Protein 2NS0 (pdb70)

Nearest PDB structures (foldseek):
  2ns0-assembly1_A  TM=1.012E+00  e=6.636E-16  Rhodococcus jostii RHA1
  3e1s-assembly1_A  TM=5.543E-01  e=1.978E-01  Deinococcus radiodurans
  2o5h-assembly1_A  TM=5.366E-01  e=4.043E-01  Neisseria meningitidis MC58
  8zf0-assembly1_A  TM=5.184E-01  e=2.189E+00  Oryza sativa Japonica Group

Secondary structure (DSSP, 8-state):
---HHHHHHHHHHHHHHSPTT--B-HHHHHHHH-TTS-TT--HHHHHHHHHHHTTSEEEEETTEE--TTT--S--EEEE----

B-factor: mean 21.64, std 5.8, range [12.08, 51.09]

Structure (mmCIF, N/CA/C/O backbone):
data_2NS0
#
_entry.id   2NS0
#
_cell.length_a   37.683
_cell.length_b   53.165
_cell.length_c   90.062
_cell.angle_alpha   90.00
_cell.angle_beta   90.00
_cell.angle_gamma   90.00
#
_symmetry.space_group_name_H-M   'C 2 2 21'
#
loop_
_entity.id
_entity.type
_entity.pdbx_description
1 polymer 'Hypothetical protein'
2 non-polymer 1,2-ETHANEDIOL
3 non-polymer GLYCEROL
4 water water
#
loop_
_atom_site.group_PDB
_atom_site.id
_atom_site.type_symbol
_atom_site.label_atom_id
_atom_site.label_alt_id
_atom_site.label_comp_id
_atom_site.label_asym_id
_atom_site.label_entity_id
_atom_site.label_seq_id
_atom_site.pdbx_PDB_ins_code
_atom_site.Cartn_x
_atom_site.Cartn_y
_atom_site.Cartn_z
_atom_site.occupancy
_atom_site.B_iso_or_equiv
_atom_site.auth_seq_id
_atom_site.auth_comp_id
_atom_site.auth_asym_id
_atom_site.auth_atom_id
_atom_site.pdbx_PDB_model_num
ATOM 9 N N . THR A 1 2 ? 33.047 37.874 19.681 1.00 27.01 2 THR A N 1
ATOM 10 C CA . THR A 1 2 ? 32.728 39.297 19.591 1.00 24.62 2 THR A CA 1
ATOM 11 C C . THR A 1 2 ? 33.248 40.112 20.777 1.00 23.16 2 THR A C 1
ATOM 12 O O . THR A 1 2 ? 33.415 41.331 20.670 1.00 21.48 2 THR A O 1
ATOM 16 N N . VAL A 1 3 ? 33.475 39.430 21.908 1.00 22.12 3 VAL A N 1
ATOM 17 C CA . VAL A 1 3 ? 33.960 40.052 23.163 1.00 21.25 3 VAL A CA 1
ATOM 18 C C . VAL A 1 3 ? 35.053 39.164 23.778 1.00 20.82 3 VAL A C 1
ATOM 19 O O . VAL A 1 3 ? 34.908 37.960 23.824 1.00 21.48 3 VAL A O 1
ATOM 23 N N . SER A 1 4 ? 36.167 39.750 24.200 1.00 21.04 4 SER A N 1
ATOM 24 C CA . SER A 1 4 ? 37.258 38.976 24.847 1.00 20.13 4 SER A CA 1
ATOM 25 C C . SER A 1 4 ? 36.935 38.740 26.304 1.00 20.69 4 SER A C 1
ATOM 26 O O . SER A 1 4 ? 36.162 39.492 26.901 1.00 20.46 4 SER A O 1
ATOM 29 N N . ASP A 1 5 ? 37.515 37.693 26.876 1.00 20.54 5 ASP A N 1
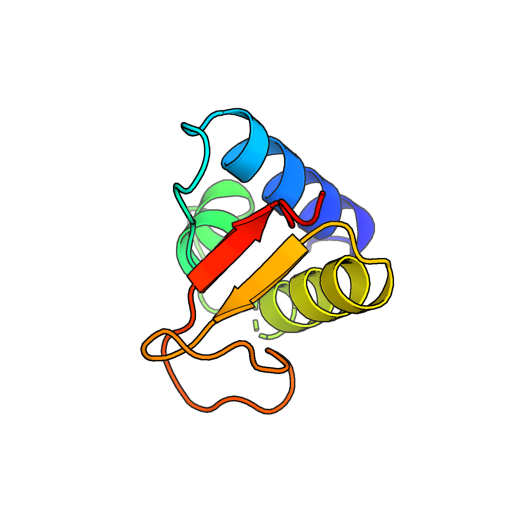ATOM 30 C CA . ASP A 1 5 ? 37.458 37.455 28.312 1.00 20.73 5 ASP A CA 1
ATOM 31 C C . ASP A 1 5 ? 37.815 38.689 29.118 1.00 20.76 5 ASP A C 1
ATOM 32 O O . ASP A 1 5 ? 37.104 39.046 30.050 1.00 20.76 5 ASP A O 1
ATOM 37 N N . ARG A 1 6 ? 38.927 39.315 28.769 1.00 20.03 6 ARG A N 1
ATOM 38 C CA . ARG A 1 6 ? 39.391 40.553 29.403 1.00 21.36 6 ARG A CA 1
ATOM 39 C C . ARG A 1 6 ? 38.332 41.669 29.349 1.00 20.66 6 ARG A C 1
ATOM 40 O O . ARG A 1 6 ? 38.112 42.387 30.323 1.00 20.24 6 ARG A O 1
ATOM 48 N N . GLU A 1 7 ? 37.678 41.833 28.206 1.00 20.00 7 GLU A N 1
ATOM 49 C CA . GLU A 1 7 ? 36.644 42.845 28.076 1.00 19.73 7 GLU A CA 1
ATOM 50 C C . GLU A 1 7 ? 35.481 42.617 29.049 1.00 18.77 7 GLU A C 1
ATOM 51 O O . GLU A 1 7 ? 34.920 43.565 29.574 1.00 17.10 7 GLU A O 1
ATOM 57 N N . LEU A 1 8 ? 35.079 41.355 29.205 1.00 17.83 8 LEU A N 1
ATOM 58 C CA . LEU A 1 8 ? 33.980 41.007 30.068 1.00 17.45 8 LEU A CA 1
ATOM 59 C C . LEU A 1 8 ? 34.375 41.244 31.513 1.00 18.07 8 LEU A C 1
ATOM 60 O O . LEU A 1 8 ? 33.570 41.764 32.304 1.00 16.47 8 LEU A O 1
ATOM 65 N N . GLU A 1 9 ? 35.612 40.861 31.846 1.00 17.49 9 GLU A N 1
ATOM 66 C CA . GLU A 1 9 ? 36.112 41.098 33.175 1.00 19.44 9 GLU A CA 1
ATOM 67 C C . GLU A 1 9 ? 36.105 42.578 33.539 1.00 19.46 9 GLU A C 1
ATOM 68 O O . GLU A 1 9 ? 35.695 42.941 34.641 1.00 19.54 9 GLU A O 1
ATOM 74 N N . GLU A 1 10 ? 36.565 43.415 32.617 1.00 19.87 10 GLU A N 1
ATOM 75 C CA . GLU A 1 10 ? 36.663 44.874 32.811 1.00 20.38 10 GLU A CA 1
ATOM 76 C C . GLU A 1 10 ? 35.291 45.480 32.929 1.00 19.81 10 GLU A C 1
ATOM 77 O O . GLU A 1 10 ? 35.089 46.402 33.686 1.00 20.00 10 GLU A O 1
ATOM 83 N N . CYS A 1 11 ? 34.327 44.929 32.197 1.00 20.48 11 CYS A N 1
ATOM 84 C CA . CYS A 1 11 ? 32.946 45.396 32.285 1.00 19.94 11 CYS A CA 1
ATOM 85 C C . CYS A 1 11 ? 32.307 45.057 33.638 1.00 19.67 11 CYS A C 1
ATOM 86 O O . CYS A 1 11 ? 31.636 45.917 34.207 1.00 20.50 11 CYS A O 1
ATOM 89 N N . ILE A 1 12 ? 32.492 43.828 34.144 1.00 19.10 12 ILE A N 1
ATOM 90 C CA . ILE A 1 12 ? 32.061 43.474 35.520 1.00 18.10 12 ILE A CA 1
ATOM 91 C C . ILE A 1 12 ? 32.623 44.482 36.523 1.00 19.09 12 ILE A C 1
ATOM 92 O O . ILE A 1 12 ? 31.874 45.030 37.369 1.00 18.73 12 ILE A O 1
ATOM 97 N N . ARG A 1 13 ? 33.927 44.760 36.427 1.00 18.59 13 ARG A N 1
ATOM 98 C CA . ARG A 1 13 ? 34.585 45.705 37.377 1.00 19.53 13 ARG A CA 1
ATOM 99 C C . ARG A 1 13 ? 34.012 47.097 37.232 1.00 19.27 13 ARG A C 1
ATOM 100 O O . ARG A 1 13 ? 33.734 47.751 38.208 1.00 21.07 13 ARG A O 1
ATOM 108 N N . ALA A 1 14 ? 33.828 47.530 36.004 1.00 19.63 14 ALA A N 1
ATOM 109 C CA . 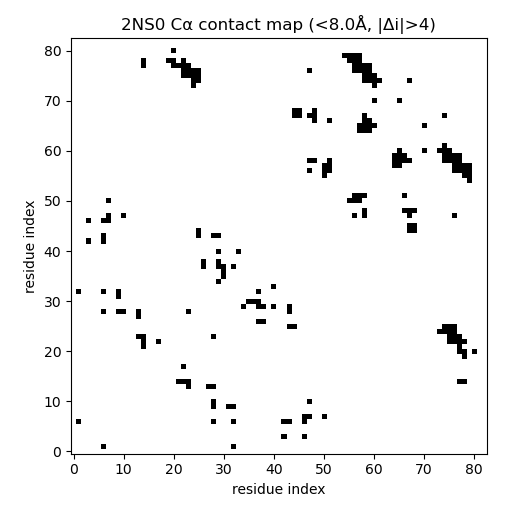ALA A 1 14 ? 33.352 48.867 35.722 1.00 20.39 14 ALA A CA 1
ATOM 110 C C . ALA A 1 14 ? 31.944 49.041 36.256 1.00 21.06 14 ALA A C 1
ATOM 111 O O . ALA A 1 14 ? 31.639 50.092 36.835 1.00 20.98 14 ALA A O 1
ATOM 113 N N . LEU A 1 15 ? 31.066 48.052 36.023 1.00 20.31 15 LEU A N 1
ATOM 114 C CA . LEU A 1 15 ? 29.684 48.174 36.510 1.00 20.47 15 LEU A CA 1
ATOM 115 C C . LEU A 1 15 ? 29.642 48.114 38.040 1.00 20.27 15 LEU A C 1
ATOM 116 O O . LEU A 1 15 ? 28.973 48.914 38.650 1.00 21.05 15 LEU A O 1
ATOM 121 N N . LEU A 1 16 ? 30.375 47.188 38.653 1.00 20.61 16 LEU A N 1
ATOM 122 C CA . LEU A 1 16 ? 30.392 47.081 40.123 1.00 21.09 16 LEU A CA 1
ATOM 123 C C . LEU A 1 16 ? 30.954 48.336 40.721 1.00 21.80 16 LEU A C 1
ATOM 124 O O . LEU A 1 16 ? 30.405 48.852 41.723 1.00 23.26 16 LEU A O 1
ATOM 129 N N . ASP A 1 17 ? 32.057 48.805 40.130 1.00 21.91 17 ASP A N 1
ATOM 130 C CA . ASP A 1 17 ? 32.742 50.008 40.602 1.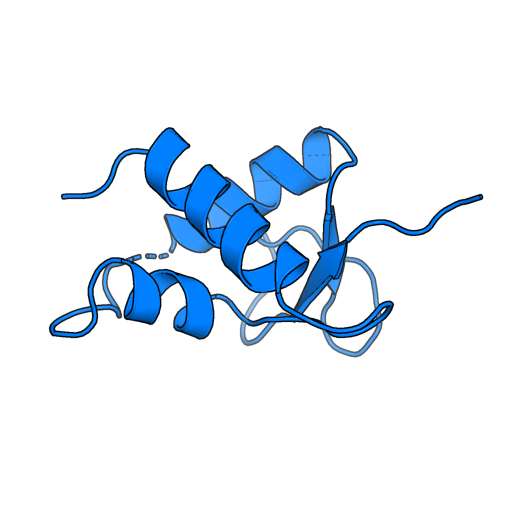00 23.31 17 ASP A CA 1
ATOM 131 C C . ASP A 1 17 ? 31.778 51.196 40.639 1.00 23.30 17 ASP A C 1
ATOM 132 O O . ASP A 1 17 ? 31.898 52.025 41.523 1.00 23.41 17 ASP A O 1
ATOM 137 N N . ALA A 1 18 ? 30.825 51.287 39.718 1.00 22.72 18 ALA A N 1
ATOM 138 C CA . ALA A 1 18 ? 29.927 52.448 39.685 1.00 22.62 18 ALA A CA 1
ATOM 139 C C . ALA A 1 18 ? 28.800 52.376 40.742 1.00 22.56 18 ALA A C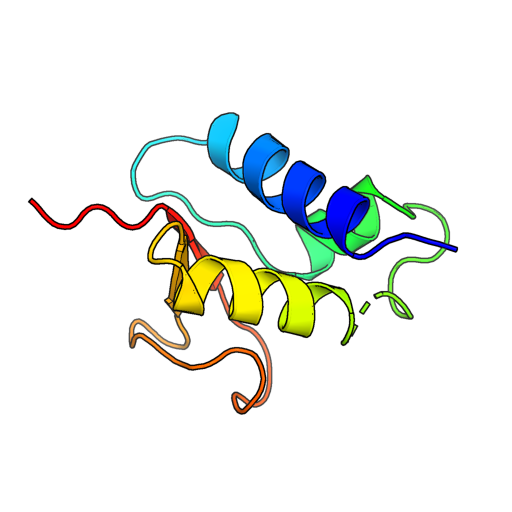 1
ATOM 140 O O . ALA A 1 18 ? 28.103 53.352 40.993 1.00 23.02 18 ALA A O 1
ATOM 142 N N . ARG A 1 19 ? 28.624 51.221 41.378 1.00 22.54 19 ARG A N 1
ATOM 143 C CA A ARG A 1 19 ? 27.513 50.997 42.298 0.50 22.49 19 ARG A CA 1
ATOM 144 C CA B ARG A 1 19 ? 27.501 51.112 42.296 0.50 22.19 19 ARG A CA 1
ATOM 145 C C . ARG A 1 19 ? 27.953 51.138 43.754 1.00 22.27 19 ARG A C 1
ATOM 146 O O . ARG A 1 19 ? 29.166 51.102 44.043 1.00 22.67 19 ARG A O 1
ATOM 161 N N . ALA A 1 20 ? 26.985 51.303 44.658 1.00 21.15 20 ALA A N 1
ATOM 162 C CA . ALA A 1 20 ? 27.212 51.397 46.104 1.00 19.76 20 ALA A CA 1
ATOM 163 C C . ALA A 1 20 ? 27.849 50.130 46.662 1.00 19.97 20 ALA A C 1
ATOM 164 O O . ALA A 1 20 ? 27.686 49.032 46.076 1.00 19.99 20 ALA A O 1
ATOM 166 N N A ASP A 1 21 ? 28.544 50.290 47.792 0.50 19.88 21 ASP A N 1
ATOM 167 N N B ASP A 1 21 ? 28.533 50.259 47.807 0.50 19.69 21 ASP A N 1
ATOM 168 C CA A ASP A 1 21 ? 28.948 49.158 48.622 0.50 19.90 21 ASP A CA 1
ATOM 169 C CA B ASP A 1 21 ? 29.056 49.106 48.572 0.50 19.54 21 ASP A CA 1
ATOM 170 C C A ASP A 1 21 ? 27.749 48.238 48.907 0.50 20.18 21 ASP A C 1
ATOM 171 C C B ASP A 1 21 ? 28.030 47.968 48.802 0.50 19.90 21 ASP A C 1
ATOM 172 O O A ASP A 1 21 ? 26.631 48.694 49.160 0.50 19.68 21 ASP A O 1
ATOM 173 O O B ASP A 1 21 ? 28.379 46.781 48.769 0.50 19.92 21 ASP A O 1
ATOM 182 N N A SER A 1 22 ? 28.007 46.937 48.832 0.50 20.54 22 SER A N 1
ATOM 183 N N B SER A 1 22 ? 26.777 48.329 49.059 0.50 19.66 22 SER A N 1
ATOM 184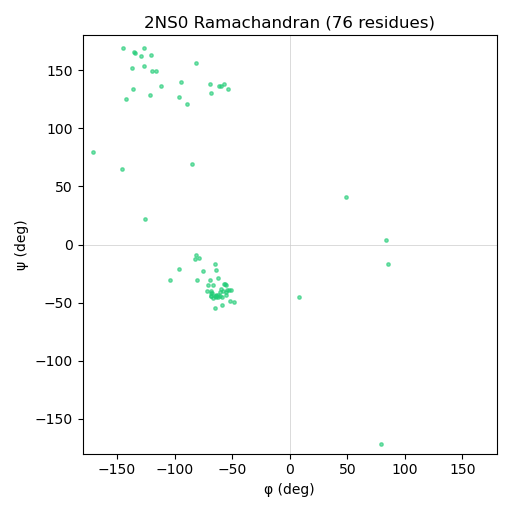 C CA A SER A 1 22 ? 27.003 45.905 49.042 0.50 20.81 22 SER A CA 1
ATOM 185 C CA B SER A 1 22 ? 25.757 47.335 49.388 0.50 19.60 22 SER A CA 1
ATOM 186 C C A SER A 1 22 ? 25.947 45.773 47.932 0.50 20.94 22 SER A C 1
ATOM 187 C C B SER A 1 22 ? 25.374 46.414 48.202 0.50 20.32 22 SER A C 1
ATOM 188 O O A SER A 1 22 ? 25.237 44.765 47.906 0.50 20.82 22 SER A O 1
ATOM 189 O O B SER A 1 22 ? 24.734 45.384 48.383 0.50 20.55 22 SER A O 1
ATOM 194 N N . ALA A 1 23 ? 25.855 46.746 47.013 1.00 21.23 23 ALA A N 1
ATOM 195 C CA . ALA A 1 23 ? 25.104 46.517 45.767 1.00 21.42 23 ALA A CA 1
ATOM 196 C C . ALA A 1 23 ? 25.627 45.349 44.922 1.00 21.47 23 ALA A C 1
ATOM 197 O O . ALA A 1 23 ? 26.716 44.814 45.150 1.00 22.29 23 ALA A O 1
ATOM 199 N N . SER A 1 24 ? 24.820 44.936 43.950 1.00 21.04 24 SER A N 1
ATOM 200 C CA . SER A 1 24 ? 25.213 43.882 43.062 1.00 19.94 24 SER A CA 1
ATOM 201 C C . SER A 1 24 ? 24.654 44.152 41.666 1.00 19.92 24 SER A C 1
ATOM 202 O O . SER A 1 24 ? 23.848 45.070 41.471 1.00 19.23 24 SER A O 1
ATOM 205 N N . ILE A 1 25 ? 25.150 43.360 40.699 1.00 18.71 25 ILE A N 1
ATOM 206 C CA . ILE A 1 25 ? 24.740 43.397 39.312 1.00 17.15 25 ILE A CA 1
ATOM 207 C C . ILE A 1 25 ? 24.367 41.991 38.961 1.00 16.61 25 ILE A C 1
ATOM 208 O O . ILE A 1 25 ? 24.614 41.074 39.732 1.00 15.49 25 ILE A O 1
ATOM 213 N N . CYS A 1 26 ? 23.755 41.830 37.799 1.00 15.83 26 CYS A N 1
ATOM 214 C CA . CYS A 1 26 ? 23.430 40.503 37.297 1.00 15.81 26 CYS A CA 1
ATOM 215 C C . CYS A 1 26 ? 24.149 40.353 35.957 1.00 15.86 26 CYS A C 1
ATOM 216 O O . CYS A 1 26 ? 24.630 41.352 35.366 1.00 15.14 26 CYS A O 1
ATOM 219 N N . PRO A 1 27 ? 24.283 39.110 35.488 1.00 15.73 27 PRO A N 1
ATOM 220 C CA . PRO A 1 27 ? 24.959 38.854 34.203 1.00 15.83 27 PRO A CA 1
ATOM 221 C C . PRO A 1 27 ? 24.368 39.654 33.017 1.00 16.75 27 PRO A C 1
ATOM 222 O O . PRO A 1 27 ? 25.112 40.140 32.183 1.00 17.23 27 PRO A O 1
ATOM 226 N N . SER A 1 28 ? 23.052 39.815 32.951 1.00 17.63 28 SER A N 1
ATOM 227 C CA . SER A 1 28 ? 22.481 40.620 31.870 1.00 17.33 28 SER A CA 1
ATOM 228 C C . SER A 1 28 ? 22.930 42.089 31.887 1.00 17.88 28 SER A C 1
ATOM 229 O O . SER A 1 28 ? 22.986 42.698 30.835 1.00 17.09 28 SER A O 1
ATOM 232 N N . ASP A 1 29 ? 23.253 42.650 33.054 1.00 17.59 29 ASP A N 1
ATOM 233 C CA . ASP A 1 29 ? 23.775 44.023 33.129 1.00 18.82 29 ASP A CA 1
ATOM 234 C C . ASP A 1 29 ? 25.114 44.110 32.365 1.00 19.10 29 ASP A C 1
ATOM 235 O O . ASP A 1 29 ? 25.366 45.084 31.655 1.00 19.34 29 ASP A O 1
ATOM 240 N N . VAL A 1 30 ? 25.986 43.116 32.561 1.00 19.59 30 VAL A N 1
ATOM 241 C CA . VAL A 1 30 ? 27.253 43.004 31.829 1.00 19.05 30 VAL A CA 1
ATOM 242 C C . VAL A 1 30 ? 27.001 42.778 30.324 1.00 18.89 30 VAL A C 1
ATOM 243 O O . VAL A 1 30 ? 27.527 43.495 29.492 1.00 19.21 30 VAL A O 1
ATOM 247 N N . ALA A 1 31 ? 26.227 41.752 29.963 1.00 18.68 31 ALA A N 1
ATOM 248 C CA . ALA A 1 31 ? 25.974 41.438 28.556 1.00 18.27 31 ALA A CA 1
ATOM 249 C C . ALA A 1 31 ? 25.400 42.651 27.807 1.00 18.54 31 ALA A C 1
ATOM 250 O O . ALA A 1 31 ? 25.819 42.904 26.689 1.00 18.46 31 ALA A O 1
ATOM 252 N N . ARG A 1 32 ? 24.486 43.400 28.432 1.00 18.91 32 ARG A N 1
ATOM 253 C CA . ARG A 1 32 ? 23.841 44.547 27.801 1.00 19.68 32 ARG A CA 1
ATOM 254 C C . ARG A 1 32 ? 24.857 45.671 27.671 1.00 19.29 32 ARG A C 1
ATOM 255 O O . ARG A 1 32 ? 24.815 46.436 26.733 1.00 18.64 32 ARG A O 1
ATOM 263 N N . ALA A 1 33 ? 25.750 45.802 28.636 1.00 19.82 33 ALA A N 1
ATOM 264 C CA . ALA A 1 33 ? 26.724 46.895 28.564 1.00 19.80 33 ALA A CA 1
ATOM 265 C C . ALA A 1 33 ? 27.692 46.647 27.417 1.00 20.03 33 ALA A C 1
ATOM 266 O O . ALA A 1 33 ? 28.024 47.574 26.742 1.00 20.01 33 ALA A O 1
ATOM 268 N N . VAL A 1 34 ? 28.137 45.404 27.195 1.00 20.56 34 VAL A N 1
ATOM 269 C CA . VAL A 1 34 ? 29.034 45.090 26.064 1.00 21.01 34 VAL A CA 1
ATOM 270 C C . VAL A 1 34 ? 28.338 44.923 24.705 1.00 20.83 34 VAL A C 1
ATOM 271 O O . VAL A 1 34 ? 28.932 45.237 23.701 1.00 20.95 34 VAL A O 1
ATOM 275 N N . ALA A 1 35 ? 27.084 44.450 24.683 1.00 19.97 35 ALA A N 1
ATOM 276 C CA . ALA A 1 35 ? 26.391 44.100 23.448 1.00 18.77 35 ALA A CA 1
ATOM 277 C C . ALA A 1 35 ? 24.884 44.407 23.546 1.00 18.56 35 ALA A C 1
ATOM 278 O O . ALA A 1 35 ? 24.044 43.507 23.479 1.00 18.18 35 ALA A O 1
ATOM 280 N N . PRO A 1 36 ? 24.545 45.685 23.681 1.00 18.26 36 PRO A N 1
ATOM 281 C CA . PRO A 1 36 ? 23.194 46.165 23.964 1.00 19.38 36 PRO A CA 1
ATOM 282 C C . PRO A 1 36 ? 22.160 45.659 22.936 1.00 20.03 36 PRO A C 1
ATOM 283 O O . PRO A 1 36 ? 21.018 45.332 23.281 1.00 19.66 36 PRO A O 1
ATOM 287 N N . ASP A 1 37 ? 22.613 45.545 21.703 1.00 20.72 37 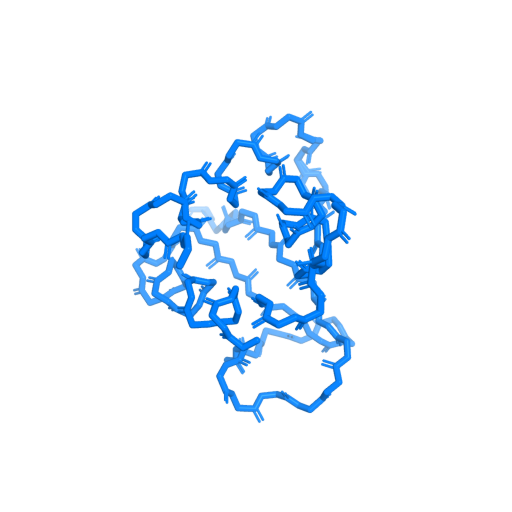ASP A N 1
ATOM 288 C CA . ASP A 1 37 ? 21.796 45.174 20.590 1.00 22.79 37 ASP A CA 1
ATOM 289 C C . ASP A 1 37 ? 21.633 43.653 20.521 1.00 22.67 37 ASP A C 1
ATOM 290 O O . ASP A 1 37 ? 20.815 43.164 19.724 1.00 25.17 37 ASP A O 1
ATOM 295 N N . ASP A 1 38 ? 22.420 42.891 21.286 1.00 20.76 38 ASP A N 1
ATOM 296 C CA . ASP A 1 38 ? 22.323 41.426 21.205 1.00 19.85 38 ASP A CA 1
ATOM 297 C C . ASP A 1 38 ? 23.148 40.785 22.308 1.00 19.86 38 ASP A C 1
ATOM 298 O O . ASP A 1 38 ? 24.264 40.283 22.088 1.00 19.63 38 ASP A O 1
ATOM 303 N N . TRP A 1 39 ? 22.565 40.780 23.500 1.00 19.51 39 TRP A N 1
ATOM 304 C CA . TRP A 1 39 ? 23.278 40.410 24.716 1.00 19.41 39 TRP A CA 1
ATOM 305 C C . TRP A 1 39 ? 23.106 38.940 25.159 1.00 18.36 39 TRP A C 1
ATOM 306 O O . TRP A 1 39 ? 23.940 38.434 25.919 1.00 17.08 39 TRP A O 1
ATOM 317 N N . ARG A 1 4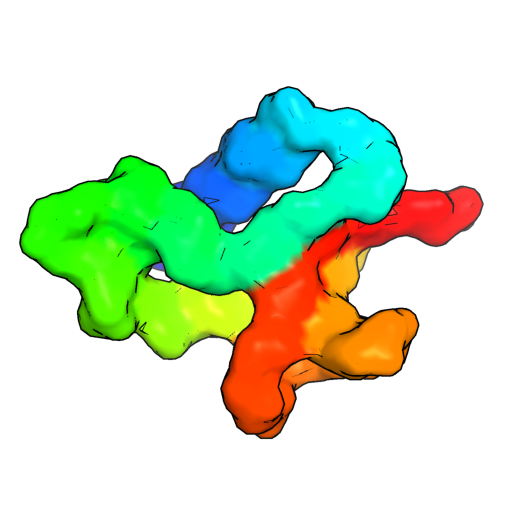0 ? 22.047 38.260 24.707 1.00 18.18 40 ARG A N 1
ATOM 318 C CA . ARG A 1 40 ? 21.748 36.898 25.208 1.00 19.34 40 ARG A CA 1
ATOM 319 C C . ARG A 1 40 ? 22.890 35.917 24.930 1.00 18.31 40 ARG A C 1
ATOM 320 O O . ARG A 1 40 ? 23.183 35.062 25.765 1.00 17.54 40 ARG A O 1
ATOM 328 N N . PRO A 1 41 ? 23.533 36.027 23.749 1.00 17.60 41 PRO A N 1
ATOM 329 C CA . PRO A 1 41 ? 24.648 35.120 23.525 1.00 18.10 41 PRO A CA 1
ATOM 330 C C . PRO A 1 41 ? 25.845 35.317 24.475 1.00 18.78 41 PRO A C 1
ATOM 331 O O . PRO A 1 41 ? 26.709 34.436 24.588 1.00 20.48 41 PRO A O 1
ATOM 335 N N . LEU A 1 42 ? 25.912 36.443 25.148 1.00 18.67 42 LEU A N 1
ATOM 336 C CA . LEU A 1 42 ? 26.998 36.666 26.118 1.00 19.61 42 LEU A CA 1
ATOM 337 C C . LEU A 1 42 ? 26.756 36.111 27.523 1.00 19.39 42 LEU A C 1
ATOM 338 O O . LEU A 1 42 ? 27.623 36.221 28.358 1.00 19.36 42 LEU A O 1
ATOM 351 N N . GLU A 1 44 ? 26.529 32.923 28.945 1.00 20.42 44 GLU A N 1
ATOM 352 C CA . GLU A 1 44 ? 27.537 31.969 29.457 1.00 20.55 44 GLU A CA 1
ATOM 353 C C . GLU A 1 44 ? 28.970 32.558 29.519 1.00 19.44 44 GLU A C 1
ATOM 354 O O . GLU A 1 44 ? 29.645 32.356 30.503 1.00 19.82 44 GLU A O 1
ATOM 360 N N . PRO A 1 45 ? 29.440 33.266 28.471 1.00 18.74 45 PRO A N 1
ATOM 361 C CA . PRO A 1 45 ? 30.704 34.002 28.647 1.00 18.60 45 PRO A CA 1
ATOM 362 C C . PRO A 1 45 ? 30.786 34.917 29.899 1.00 18.06 45 PRO A C 1
ATOM 363 O O . PRO A 1 45 ? 31.841 34.970 30.555 1.00 18.30 45 PRO A O 1
ATOM 367 N N . VAL A 1 46 ? 29.691 35.610 30.239 1.00 18.79 46 VAL A N 1
ATOM 368 C CA . VAL A 1 46 ? 29.669 36.492 31.409 1.00 17.15 46 VAL A CA 1
ATOM 369 C C . VAL A 1 46 ? 29.774 35.681 32.691 1.00 17.36 46 VAL A C 1
ATOM 370 O O . VAL A 1 46 ? 30.477 36.076 33.609 1.00 17.16 46 VAL A O 1
ATOM 374 N N . ARG A 1 47 ? 29.074 34.549 32.776 1.00 17.62 47 ARG A N 1
ATOM 375 C CA . ARG A 1 47 ? 29.244 33.606 33.912 1.00 16.70 47 ARG A CA 1
ATOM 376 C C . ARG A 1 47 ? 30.661 33.095 34.073 1.00 16.91 47 ARG A C 1
ATOM 377 O O . ARG A 1 47 ? 31.151 32.974 35.206 1.00 17.71 47 ARG A O 1
ATOM 385 N N . GLU A 1 48 ? 31.337 32.803 32.965 1.00 16.59 48 GLU A N 1
ATOM 386 C CA . GLU A 1 48 ? 32.725 32.340 33.025 1.00 16.76 48 GLU A CA 1
ATOM 387 C C . GLU A 1 48 ? 33.621 33.432 33.573 1.00 15.90 48 GLU A C 1
ATOM 388 O O . GLU A 1 48 ? 34.454 33.175 34.433 1.00 16.33 48 GLU A O 1
ATOM 394 N N . ALA A 1 49 ? 33.423 34.655 33.085 1.00 15.92 49 ALA A N 1
ATOM 395 C CA . ALA A 1 49 ? 34.164 35.819 33.583 1.00 16.21 49 ALA A CA 1
ATOM 396 C C . ALA A 1 49 ? 33.981 36.061 35.079 1.00 17.06 49 ALA A C 1
ATOM 397 O O . ALA A 1 49 ? 34.984 36.225 35.817 1.00 19.14 49 ALA A O 1
ATOM 399 N N . ALA A 1 50 ? 32.726 36.119 35.528 1.00 17.39 50 ALA A N 1
ATOM 400 C CA . ALA A 1 50 ? 32.406 36.192 36.957 1.00 17.94 50 ALA A CA 1
ATOM 401 C C . ALA A 1 50 ? 33.109 35.044 37.732 1.00 18.36 50 ALA A C 1
ATOM 402 O O . ALA A 1 50 ? 33.612 35.242 38.825 1.00 18.01 50 ALA A O 1
ATOM 404 N N . GLY A 1 51 ? 33.158 33.846 37.144 1.00 18.39 51 GLY A N 1
ATOM 405 C CA . GLY A 1 51 ? 33.809 32.673 37.807 1.00 17.64 51 GLY A CA 1
ATOM 406 C C . GLY A 1 51 ? 35.308 32.907 37.995 1.00 17.65 51 GLY A C 1
ATOM 407 O O . GLY A 1 51 ? 35.873 32.644 39.064 1.00 17.84 51 GLY A O 1
ATOM 408 N N . ARG A 1 52 ? 35.954 33.420 36.957 1.00 17.68 52 ARG A N 1
ATOM 409 C CA . ARG A 1 52 ? 37.354 33.797 37.070 1.00 18.67 52 ARG A CA 1
ATOM 410 C C . ARG A 1 52 ? 37.622 34.886 38.130 1.00 18.16 52 ARG A C 1
ATOM 411 O O . ARG A 1 52 ? 38.572 34.776 38.899 1.00 17.85 52 ARG A O 1
ATOM 419 N N . LEU A 1 53 ? 36.796 35.933 38.175 1.00 17.98 53 LEU A N 1
ATOM 420 C CA . LEU A 1 53 ? 36.968 36.981 39.173 1.00 17.80 53 LEU A CA 1
ATOM 421 C C . LEU A 1 53 ? 36.638 36.509 40.588 1.00 17.26 53 LEU A C 1
ATOM 422 O O . LEU A 1 53 ? 37.211 36.990 41.561 1.00 16.91 53 LEU A O 1
ATOM 427 N N . ALA A 1 54 ? 35.707 35.564 40.698 1.00 17.12 54 ALA A N 1
ATOM 428 C CA . ALA A 1 54 ? 35.417 34.885 41.960 1.00 16.39 54 ALA A CA 1
ATOM 429 C C . ALA A 1 54 ? 36.595 34.029 42.417 1.00 16.29 54 ALA A C 1
ATOM 430 O O . ALA A 1 54 ? 36.962 34.076 43.570 1.00 16.97 54 ALA A O 1
ATOM 432 N N . ASP A 1 55 ? 37.184 33.249 41.518 1.00 17.03 55 ASP A N 1
ATOM 433 C CA . ASP A 1 55 ? 38.372 32.440 41.846 1.00 16.22 55 ASP A CA 1
ATOM 434 C C . ASP A 1 55 ? 39.535 33.327 42.377 1.00 16.78 55 ASP A C 1
ATOM 435 O O . ASP A 1 55 ? 40.295 32.917 43.265 1.00 16.72 55 ASP A O 1
ATOM 440 N N . ALA A 1 56 ? 39.633 34.549 41.852 1.00 17.28 56 ALA A N 1
ATOM 441 C CA . ALA A 1 56 ? 40.682 35.483 42.204 1.00 16.74 56 ALA A CA 1
ATOM 442 C C . ALA A 1 56 ? 40.342 36.203 43.505 1.00 16.18 56 ALA A C 1
ATOM 443 O O . ALA A 1 56 ? 41.156 36.895 44.043 1.00 17.30 56 ALA A O 1
ATOM 445 N N . GLY A 1 57 ? 39.121 36.019 43.993 1.00 17.10 57 GLY A N 1
ATOM 446 C CA . GLY A 1 57 ? 38.691 36.577 45.244 1.00 15.81 57 GLY A CA 1
ATOM 447 C C . GLY A 1 57 ? 38.225 38.012 45.137 1.00 16.14 57 GLY A C 1
ATOM 448 O O . GLY A 1 57 ? 37.883 38.589 46.157 1.00 15.57 57 GLY A O 1
ATOM 449 N N . GLU A 1 58 ? 38.181 38.564 43.918 1.00 16.12 58 GLU A N 1
ATOM 450 C CA . GLU A 1 58 ? 37.745 39.957 43.665 1.00 16.82 58 GLU A CA 1
ATOM 451 C C . GLU A 1 58 ? 36.226 40.202 43.836 1.00 16.72 58 GLU A C 1
ATOM 452 O O . GLU A 1 58 ? 35.794 41.259 44.348 1.00 15.87 58 GLU A O 1
ATOM 458 N N . VAL A 1 59 ? 35.431 39.244 43.371 1.00 16.08 59 VAL A N 1
ATOM 459 C CA . VAL A 1 59 ? 33.994 39.323 43.471 1.00 16.17 59 VAL A CA 1
ATOM 460 C C . VAL A 1 59 ? 33.476 38.030 44.080 1.00 17.44 59 VAL A C 1
ATOM 461 O O . VAL A 1 59 ? 34.206 37.030 44.109 1.00 16.79 59 VAL A O 1
ATOM 465 N N . GLU A 1 60 ? 32.235 38.069 44.577 1.00 17.77 60 GLU A N 1
ATOM 466 C CA . GLU A 1 60 ? 31.475 36.862 44.908 1.00 18.99 60 GLU A CA 1
ATOM 467 C C . GLU A 1 60 ? 30.201 36.815 44.079 1.00 19.47 60 GLU A C 1
ATOM 468 O O . GLU A 1 60 ? 29.587 37.859 43.751 1.00 20.03 60 GLU A O 1
ATOM 474 N N . VAL A 1 61 ? 29.770 35.601 43.788 1.00 18.94 61 VAL A N 1
ATOM 475 C CA . VAL A 1 61 ? 28.527 35.413 43.069 1.00 19.44 61 VAL A CA 1
ATOM 476 C C . VAL A 1 61 ? 27.580 34.778 44.091 1.00 20.13 61 VAL A C 1
ATOM 477 O O . VAL A 1 61 ? 27.998 33.871 44.856 1.00 20.23 61 VAL A O 1
ATOM 481 N N . THR A 1 62 ? 26.333 35.260 44.130 1.00 20.18 62 THR A N 1
ATOM 482 C CA . THR A 1 62 ? 25.325 34.739 45.047 1.00 20.14 62 THR A CA 1
ATOM 483 C C . THR A 1 62 ? 24.062 34.335 44.307 1.00 19.81 62 THR A C 1
ATOM 484 O O . THR A 1 62 ? 23.750 34.842 43.236 1.00 20.43 62 THR A O 1
ATOM 488 N N . GLN A 1 63 ? 23.347 33.395 44.898 1.00 19.39 63 GLN A N 1
ATOM 489 C CA . GLN A 1 63 ? 22.043 32.984 44.424 1.00 18.81 63 GLN A CA 1
ATOM 490 C C . GLN A 1 63 ? 21.193 32.710 45.654 1.00 17.97 63 GLN A C 1
ATOM 491 O O . GLN A 1 63 ? 21.571 31.947 46.533 1.00 16.31 63 GLN A O 1
ATOM 497 N N . LYS A 1 64 ? 20.047 33.364 45.711 1.00 18.44 64 LYS A N 1
ATOM 498 C CA . LYS A 1 64 ? 19.204 33.320 46.871 1.00 18.68 64 LYS A CA 1
ATOM 499 C C . LYS A 1 64 ? 19.943 33.596 48.183 1.00 18.69 64 LYS A C 1
ATOM 500 O O . LYS A 1 64 ? 19.662 32.966 49.212 1.00 18.06 64 LYS A O 1
ATOM 506 N N . GLY A 1 65 ? 20.848 34.566 48.142 1.00 18.63 65 GLY A N 1
ATOM 507 C CA . GLY A 1 65 ? 21.607 34.973 49.320 1.00 20.11 65 GLY A CA 1
ATOM 508 C C . GLY A 1 65 ? 22.893 34.172 49.641 1.00 20.52 65 GLY A C 1
ATOM 509 O O . GLY A 1 65 ? 23.750 34.637 50.447 1.00 21.67 65 GLY A O 1
ATOM 510 N N . ALA A 1 66 ? 23.032 32.990 49.042 1.00 19.83 66 ALA A N 1
ATOM 511 C CA . ALA A 1 66 ? 24.149 32.093 49.286 1.00 19.02 66 ALA A CA 1
ATOM 512 C C . ALA A 1 66 ? 25.274 32.286 48.261 1.00 19.15 66 ALA A C 1
ATOM 513 O O . ALA A 1 66 ? 24.996 32.458 47.076 1.00 19.31 66 ALA A O 1
ATOM 515 N N . VAL A 1 67 ? 26.539 32.235 48.690 1.00 17.89 67 VAL A N 1
ATOM 516 C CA . VAL A 1 67 ? 27.639 32.292 47.725 1.00 16.77 67 VAL A CA 1
ATOM 517 C C . VAL A 1 67 ? 27.641 30.989 46.896 1.00 17.89 67 VAL A C 1
ATOM 518 O O . VAL A 1 67 ? 27.553 29.867 47.464 1.00 17.08 67 VAL A O 1
ATOM 522 N N . VAL A 1 68 ? 27.702 31.148 45.560 1.00 16.73 68 VAL A N 1
ATOM 523 C CA . VAL A 1 68 ? 27.694 30.019 44.604 1.00 17.08 68 VAL A CA 1
ATOM 524 C C . VAL A 1 68 ? 28.785 30.220 43.502 1.00 17.57 68 VAL A C 1
ATOM 525 O O . VAL A 1 68 ? 29.307 31.326 43.311 1.00 16.32 68 VAL A O 1
ATOM 529 N N . ASP A 1 69 ? 29.076 29.146 42.757 1.00 16.53 69 ASP A N 1
ATOM 530 C CA . ASP A 1 69 ? 29.903 29.202 41.576 1.00 16.40 69 ASP A CA 1
ATOM 531 C C . ASP A 1 69 ? 28.945 29.479 40.421 1.00 16.36 69 ASP A C 1
ATOM 532 O O . ASP A 1 69 ? 28.028 28.670 40.174 1.00 16.62 69 ASP A O 1
ATOM 537 N N . PRO A 1 70 ? 29.154 30.602 39.691 1.00 16.06 70 PRO A N 1
ATOM 538 C CA . PRO A 1 70 ? 28.296 30.997 38.552 1.00 16.95 70 PRO A CA 1
ATOM 539 C C . PRO A 1 70 ? 28.357 30.002 37.398 1.00 18.07 70 PRO A C 1
ATOM 540 O O . PRO A 1 70 ? 27.450 29.960 36.561 1.00 18.36 70 PRO A O 1
ATOM 544 N N . ARG A 1 71 ? 29.432 29.222 37.353 1.00 19.62 71 ARG A N 1
ATOM 545 C CA . ARG A 1 71 ? 29.610 28.226 36.289 1.00 20.99 71 ARG A CA 1
ATOM 546 C C . ARG A 1 71 ? 28.713 27.015 36.504 1.00 21.23 71 ARG A C 1
ATOM 547 O O . ARG A 1 71 ? 28.388 26.318 35.542 1.00 22.33 71 ARG A O 1
ATOM 555 N N . SER A 1 72 ? 28.296 26.793 37.754 1.00 22.03 72 SER A N 1
ATOM 556 C CA . SER A 1 72 ? 27.446 25.637 38.173 1.00 21.72 72 SER A CA 1
ATOM 557 C C . SER A 1 72 ? 25.979 25.953 38.433 1.00 20.92 72 SER A C 1
ATOM 558 O O . SER A 1 72 ? 25.125 25.091 38.271 1.00 20.65 72 SER A O 1
ATOM 561 N N . ALA A 1 73 ? 25.723 27.178 38.882 1.00 20.03 73 ALA A N 1
ATOM 562 C CA . ALA A 1 73 ? 24.411 27.650 39.370 1.00 20.56 73 ALA A CA 1
ATOM 563 C C . ALA A 1 73 ? 23.397 27.753 38.239 1.00 20.91 73 ALA A C 1
ATOM 564 O O . ALA A 1 73 ? 23.706 28.224 37.164 1.00 20.35 73 ALA A O 1
ATOM 566 N N . ARG A 1 74 ? 22.177 27.309 38.525 1.00 21.97 74 ARG A N 1
ATOM 567 C CA . ARG A 1 74 ? 21.061 27.336 37.586 1.00 22.44 74 ARG A CA 1
ATOM 568 C C . ARG A 1 74 ? 20.225 28.587 37.838 1.00 22.45 74 ARG A C 1
ATOM 569 O O . ARG A 1 74 ? 19.804 28.874 38.958 1.00 22.11 74 ARG A O 1
ATOM 577 N N . GLY A 1 75 ? 20.002 29.346 36.777 1.00 22.72 75 GLY A N 1
ATOM 578 C CA . GLY A 1 75 ? 19.156 30.510 36.858 1.00 22.58 75 GLY A CA 1
ATOM 579 C C . GLY A 1 75 ? 19.813 31.731 37.460 1.00 22.68 75 GLY A C 1
ATOM 580 O O . GLY A 1 75 ? 21.025 31.750 37.642 1.00 24.02 75 GLY A O 1
ATOM 581 N N . PRO A 1 76 ? 19.008 32.785 37.713 1.00 22.15 76 PRO A N 1
ATOM 582 C CA . PRO A 1 76 ? 19.471 34.113 38.087 1.00 21.14 76 PRO A CA 1
ATOM 583 C C . PRO A 1 76 ? 20.415 34.157 39.287 1.00 19.85 76 PRO A C 1
ATOM 584 O O . PRO A 1 76 ? 20.171 33.523 40.318 1.00 20.18 76 PRO A O 1
ATOM 588 N N . ILE A 1 77 ? 21.488 34.916 39.127 1.00 17.20 77 ILE A N 1
ATOM 589 C CA . ILE A 1 77 ? 22.490 35.045 40.139 1.00 16.98 77 ILE A CA 1
ATOM 590 C C . ILE A 1 77 ? 22.828 36.537 40.280 1.00 16.81 77 ILE A C 1
ATOM 591 O O . ILE A 1 77 ? 22.474 37.348 39.412 1.00 17.01 77 ILE A O 1
ATOM 596 N N . ARG A 1 78 ? 23.503 36.883 41.372 1.00 17.35 78 ARG A N 1
ATOM 597 C CA . ARG A 1 78 ? 23.956 38.267 41.616 1.00 17.42 78 ARG A CA 1
ATOM 598 C C . ARG A 1 78 ? 25.475 38.304 41.650 1.00 17.34 78 ARG A C 1
ATOM 599 O O . ARG A 1 78 ? 26.095 37.325 42.044 1.00 16.20 78 ARG A O 1
ATOM 607 N N . ILE A 1 79 ? 26.081 39.423 41.236 1.00 17.81 79 ILE A N 1
ATOM 608 C CA . ILE A 1 79 ? 27.559 39.586 41.331 1.00 17.49 79 ILE A CA 1
ATOM 609 C C . ILE A 1 79 ? 27.895 40.801 42.176 1.00 18.02 79 ILE A C 1
ATOM 610 O O . ILE A 1 79 ? 27.359 41.865 41.922 1.00 18.23 79 ILE A O 1
ATOM 615 N N . ARG A 1 80 ? 28.763 40.634 43.178 1.00 17.09 80 ARG A N 1
ATOM 616 C CA . ARG A 1 80 ? 29.126 41.697 44.126 1.00 17.66 80 ARG A CA 1
ATOM 617 C C . ARG A 1 80 ? 30.642 41.687 44.362 1.00 17.71 80 ARG A C 1
ATOM 618 O O . ARG A 1 80 ? 31.310 40.639 44.227 1.00 18.07 80 ARG A O 1
ATOM 626 N N . TRP A 1 81 ? 31.194 42.847 44.694 1.00 18.88 81 TRP A N 1
ATOM 627 C CA . TRP A 1 81 ? 32.554 42.913 45.239 1.00 18.55 81 TRP A CA 1
ATOM 628 C C . TRP A 1 81 ? 32.616 42.041 46.491 1.00 20.04 81 TRP A C 1
ATOM 629 O O . TRP A 1 81 ? 31.695 42.044 47.322 1.00 19.68 81 TRP A O 1
ATOM 640 N N . THR A 1 82 ? 33.692 41.287 46.645 1.00 20.22 82 THR A N 1
ATOM 641 C CA . THR A 1 82 ? 34.010 40.687 47.936 1.00 21.58 82 THR A CA 1
ATOM 642 C C . THR A 1 82 ? 34.239 41.814 48.964 1.00 23.58 82 THR A C 1
ATOM 643 O O . THR A 1 82 ? 34.901 42.833 48.669 1.00 23.13 82 THR A O 1
ATOM 647 N N . ARG A 1 83 ? 33.682 41.647 50.162 1.00 25.32 83 ARG A N 1
ATOM 648 C CA . ARG A 1 83 ? 33.905 42.632 51.225 1.00 27.44 83 ARG A CA 1
ATOM 649 C C . ARG A 1 83 ? 34.448 42.060 52.536 1.00 28.93 83 ARG A C 1
ATOM 650 O O . ARG A 1 83 ? 34.330 42.678 53.591 1.00 29.38 83 ARG A O 1
ATOM 658 N N . THR A 1 84 ? 35.082 40.886 52.453 1.00 29.95 84 THR A N 1
ATOM 659 C CA . THR A 1 84 ? 35.643 40.226 53.611 1.00 30.21 84 THR A CA 1
ATOM 660 C C . THR A 1 84 ? 36.695 41.155 54.240 1.00 31.70 84 THR A C 1
ATOM 661 O O . THR A 1 84 ? 37.504 41.792 53.543 1.00 31.77 84 THR A O 1
ATOM 665 N N . ASP A 1 85 ? 36.655 41.239 55.565 1.00 32.55 85 ASP A N 1
ATOM 666 C CA . ASP A 1 85 ? 37.593 42.064 56.325 1.00 33.07 85 ASP A CA 1
ATOM 667 C C . ASP A 1 85 ? 39.029 41.659 56.037 1.00 33.00 85 ASP A C 1
ATOM 668 O O . ASP A 1 85 ? 39.391 40.505 55.895 1.00 32.08 85 ASP A O 1
#

Sequence (83 aa):
TVSDRELEECIRALLDARRADDSSASICPSDVARAVAPDDWRPLEPVREAAGRLADAGEVEVTQKGAV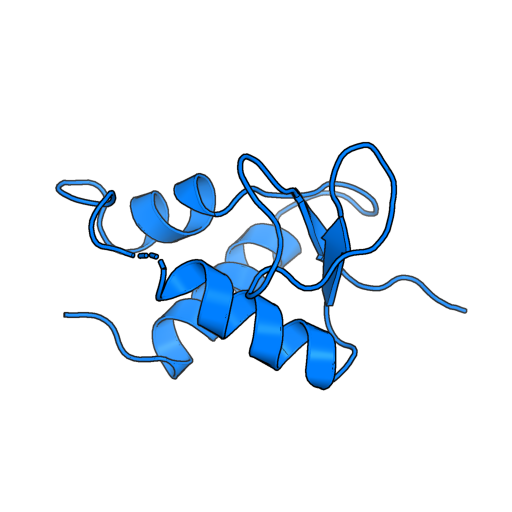VDPRSARGPIRIRWTRTD

CATH classification: 1.10.10.10

Radius of gyration: 11.69 Å; Cα contacts (8 Å, |Δi|>4): 116; chains: 1; bounding box: 22×27×37 Å

Solvent-accessible surface area: 5477 Å² total

InterPro domains:
  IPR021660 Protein of unknown function DUF3253 [PF11625] (6-81)
  IPR036388 Winged helix-like DNA-binding domain superfamily [G3DSA:1.10.10.10] (1-85)
  IPR036390 Winged helix DNA-binding domain superfamily [SSF46785] (2-83)

Organism: Rhodococcus jostii (strain RHA1) (NCBI:txid101510)

Foldseek 3Di:
DADLVRLLVLLCVVQVPDDQVDWDWLQSSQCVVPVPDRVVPLSNLVSLQVCVVVQQKFKADPRHTDRSNPDDDIIIIHGRDDD